Protein AF-A0A367FB64-F1 (afdb_monomer_lite)

pLDDT: mean 78.19, std 12.45, range [36.5, 93.62]

Radius of gyration: 20.73 Å; chains: 1; bounding box: 61×22×50 Å

Sequence (128 aa):
MLFDFAAELAADIAALDTLTPDELRATTAAAERFAATGNEDQWDRAYRAELEKRALSLALTAPVQITDIHPGDLVEATTASTHPRTTRVLVDRTPWSGNERSTVLSDGRGVIAVLTDTLRVASTSTAN

Secondary structure (DSSP, 8-state):
----HHHHHHHHHHHHTT--HHHHHHHHHHHHHHHTTT---HHHHHHHHHHHHHHHHHHHHSPPPGGG--TT-EEEEEB-SSS--EEEEE-SS--EEEETTEEEEE-SS-EEEEEGGG-EEEE-----

Structure (mmCIF, N/CA/C/O backbone):
data_AF-A0A367FB64-F1
#
_entry.id   AF-A0A367FB64-F1
#
loop_
_atom_site.group_PDB
_atom_site.id
_atom_site.type_symbol
_atom_site.label_atom_id
_atom_site.label_alt_id
_atom_site.label_comp_id
_atom_site.label_asym_id
_atom_site.label_entity_id
_atom_site.label_seq_id
_atom_site.pdbx_PDB_ins_code
_atom_site.Cartn_x
_atom_site.Cartn_y
_atom_site.Cartn_z
_atom_site.occupancy
_atom_site.B_iso_or_equiv
_atom_site.auth_seq_id
_atom_site.auth_comp_id
_atom_site.auth_asym_id
_atom_site.auth_atom_id
_atom_site.pdbx_PDB_model_num
ATOM 1 N N . MET A 1 1 ? 38.891 -10.460 -24.378 1.00 45.06 1 MET A N 1
ATOM 2 C CA . MET A 1 1 ? 38.443 -10.581 -22.978 1.00 45.06 1 MET A CA 1
ATOM 3 C C . MET A 1 1 ? 36.925 -10.505 -23.037 1.00 45.06 1 MET A C 1
ATOM 5 O O . MET A 1 1 ? 36.402 -9.423 -23.251 1.00 45.06 1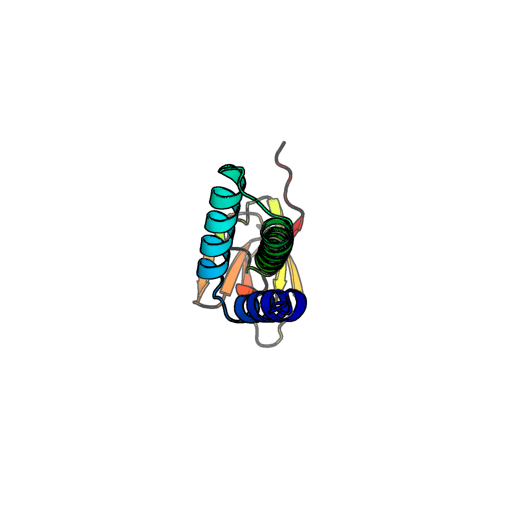 MET A O 1
ATOM 9 N N . LEU A 1 2 ? 36.242 -11.652 -23.085 1.00 49.88 2 LEU A N 1
ATOM 10 C CA . LEU A 1 2 ? 34.777 -11.705 -23.096 1.00 49.88 2 LEU A CA 1
ATOM 11 C C . LEU A 1 2 ? 34.340 -11.498 -21.646 1.00 49.88 2 LEU A C 1
ATOM 13 O O . LEU A 1 2 ? 34.564 -12.381 -20.824 1.00 49.88 2 LEU A O 1
ATOM 17 N N . PHE A 1 3 ? 33.838 -10.306 -21.328 1.00 55.12 3 PHE A N 1
ATOM 18 C CA . PHE A 1 3 ? 33.137 -10.076 -20.069 1.00 55.12 3 PHE A CA 1
ATOM 19 C C . PHE A 1 3 ? 31.933 -11.021 -20.032 1.00 55.12 3 PHE A C 1
ATOM 21 O O . PHE A 1 3 ? 31.210 -11.148 -21.022 1.00 55.12 3 PHE A O 1
ATOM 28 N N . ASP A 1 4 ? 31.774 -11.757 -18.935 1.00 69.56 4 ASP A N 1
ATOM 29 C CA . ASP A 1 4 ? 30.664 -12.690 -18.758 1.00 69.56 4 ASP A CA 1
ATOM 30 C C . ASP A 1 4 ? 29.412 -11.883 -18.394 1.00 69.56 4 ASP A C 1
ATOM 32 O O . ASP A 1 4 ? 29.063 -11.709 -17.229 1.00 69.56 4 ASP A O 1
ATOM 36 N N . PHE A 1 5 ? 28.786 -11.308 -19.423 1.00 63.78 5 PHE A N 1
ATOM 37 C CA . PHE A 1 5 ? 27.666 -10.367 -19.326 1.00 63.78 5 PHE A CA 1
ATOM 38 C C . PHE A 1 5 ? 26.497 -10.876 -18.470 1.00 63.78 5 PHE A C 1
ATOM 40 O O . PHE A 1 5 ? 25.764 -10.087 -17.878 1.00 63.78 5 PHE A O 1
ATOM 47 N N . ALA A 1 6 ? 26.317 -12.195 -18.385 1.00 63.69 6 ALA A N 1
ATOM 48 C CA . ALA A 1 6 ? 25.286 -12.799 -17.551 1.00 63.69 6 ALA A CA 1
ATOM 49 C C . ALA A 1 6 ? 25.612 -12.695 -16.051 1.00 63.69 6 ALA A C 1
ATOM 51 O O . ALA A 1 6 ? 24.704 -12.532 -15.238 1.00 63.69 6 ALA A O 1
ATOM 52 N N . ALA A 1 7 ? 26.893 -12.771 -15.681 1.00 70.00 7 ALA A N 1
ATOM 53 C CA . ALA A 1 7 ? 27.334 -12.692 -14.293 1.00 70.00 7 ALA A CA 1
ATOM 54 C C . ALA A 1 7 ? 27.250 -11.259 -13.746 1.00 70.00 7 ALA A C 1
ATOM 56 O O . ALA A 1 7 ? 26.863 -11.068 -12.596 1.00 70.00 7 ALA A O 1
ATOM 57 N N . GLU A 1 8 ? 27.562 -10.263 -14.577 1.00 71.25 8 GLU A N 1
ATOM 58 C CA . GLU A 1 8 ? 27.478 -8.842 -14.215 1.00 71.25 8 GLU A CA 1
ATOM 59 C C . GLU A 1 8 ? 26.018 -8.404 -14.030 1.00 71.25 8 GLU A C 1
ATOM 61 O O . GLU A 1 8 ? 25.659 -7.901 -12.970 1.00 71.25 8 GLU A O 1
ATOM 66 N N . LEU A 1 9 ? 25.133 -8.762 -14.971 1.00 68.56 9 LEU A N 1
ATOM 67 C CA . LEU A 1 9 ? 23.693 -8.529 -14.823 1.00 68.56 9 LEU A CA 1
ATOM 68 C C . LEU A 1 9 ? 23.116 -9.226 -13.579 1.00 68.56 9 LEU A C 1
ATOM 70 O O . LEU A 1 9 ? 22.281 -8.658 -12.881 1.00 68.56 9 LEU A O 1
ATOM 74 N N . ALA A 1 10 ? 23.552 -10.452 -13.276 1.00 71.81 10 ALA A N 1
ATOM 75 C CA . ALA A 1 10 ? 23.099 -11.158 -12.080 1.00 71.81 10 ALA A CA 1
ATOM 76 C C . ALA A 1 10 ? 23.571 -10.479 -10.782 1.00 71.81 10 ALA A C 1
ATOM 78 O O . ALA A 1 10 ? 22.817 -10.443 -9.810 1.00 71.81 10 ALA A O 1
ATOM 79 N N . ALA A 1 11 ? 24.790 -9.935 -10.764 1.00 74.75 11 ALA A N 1
ATOM 80 C CA . ALA A 1 11 ? 25.319 -9.195 -9.622 1.00 74.75 11 ALA A CA 1
ATOM 81 C C . ALA A 1 11 ? 24.568 -7.873 -9.407 1.00 74.75 11 ALA A C 1
ATOM 83 O O . ALA A 1 11 ? 24.187 -7.571 -8.276 1.00 74.75 11 ALA A O 1
ATOM 84 N N . ASP A 1 12 ? 24.276 -7.141 -10.482 1.00 73.88 12 ASP A N 1
ATOM 85 C CA . ASP A 1 12 ? 23.517 -5.891 -10.412 1.00 73.88 12 ASP A CA 1
ATOM 86 C C . ASP A 1 12 ? 22.071 -6.131 -9.970 1.00 73.88 12 ASP A C 1
ATOM 88 O O . ASP A 1 12 ? 21.559 -5.433 -9.096 1.00 73.88 12 ASP A O 1
ATOM 92 N N . ILE A 1 13 ? 21.427 -7.183 -10.487 1.00 73.12 13 ILE A N 1
ATOM 93 C CA . ILE A 1 13 ? 20.094 -7.601 -10.035 1.00 73.12 13 ILE A CA 1
ATOM 94 C C . ILE A 1 13 ? 20.120 -8.007 -8.554 1.00 73.12 13 ILE A C 1
ATOM 96 O O . ILE A 1 13 ? 19.195 -7.672 -7.818 1.00 73.12 13 ILE A O 1
ATOM 100 N N . ALA A 1 14 ? 21.166 -8.689 -8.083 1.00 77.50 14 ALA A N 1
ATOM 101 C CA . ALA A 1 14 ? 21.296 -9.035 -6.668 1.00 77.50 14 ALA A CA 1
ATOM 102 C C . ALA A 1 14 ? 21.512 -7.796 -5.778 1.00 77.50 14 ALA A C 1
ATOM 104 O O . ALA A 1 14 ? 21.005 -7.745 -4.657 1.00 77.50 14 ALA A O 1
ATOM 105 N N . ALA A 1 15 ? 22.212 -6.768 -6.267 1.00 77.31 15 ALA A N 1
ATOM 106 C CA . ALA A 1 15 ? 22.401 -5.514 -5.539 1.00 77.31 15 ALA A CA 1
ATOM 107 C C . ALA A 1 15 ? 21.076 -4.761 -5.326 1.00 77.31 15 ALA A C 1
ATOM 109 O O . ALA A 1 15 ? 20.885 -4.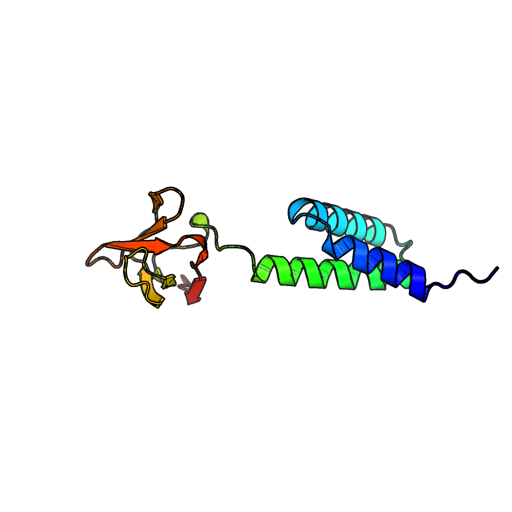143 -4.275 1.00 77.31 15 ALA A O 1
ATOM 110 N N . LEU A 1 16 ? 20.124 -4.880 -6.258 1.00 75.38 16 LEU A N 1
ATOM 111 C CA . LEU A 1 16 ? 18.788 -4.294 -6.117 1.00 75.38 16 LEU A CA 1
ATOM 112 C C . LEU A 1 16 ? 18.019 -4.834 -4.899 1.00 75.38 16 LEU A C 1
ATOM 114 O O . LEU A 1 16 ? 17.173 -4.119 -4.369 1.00 75.38 16 LEU A O 1
ATOM 118 N N . ASP A 1 17 ? 18.304 -6.057 -4.429 1.00 75.12 17 ASP A N 1
ATOM 119 C CA . ASP A 1 17 ? 17.669 -6.625 -3.223 1.00 75.12 17 ASP A CA 1
ATOM 120 C C . ASP A 1 17 ? 18.167 -5.981 -1.920 1.00 75.12 17 ASP A C 1
ATOM 122 O O . ASP A 1 17 ? 17.573 -6.175 -0.860 1.00 75.12 17 ASP A O 1
ATOM 126 N N . THR A 1 18 ? 19.250 -5.203 -1.986 1.00 78.31 18 THR A N 1
ATOM 127 C CA . THR A 1 18 ? 19.817 -4.490 -0.831 1.00 78.31 18 THR A CA 1
ATOM 128 C C . THR A 1 18 ? 19.374 -3.031 -0.738 1.00 78.31 18 THR A C 1
ATOM 130 O O . THR A 1 18 ? 19.643 -2.382 0.273 1.00 78.31 18 THR A O 1
ATOM 133 N N . LEU A 1 19 ? 18.683 -2.517 -1.761 1.00 78.12 19 LEU A N 1
ATOM 134 C CA . LEU A 1 19 ? 18.244 -1.126 -1.817 1.00 78.12 19 LEU A CA 1
ATOM 135 C C . LEU A 1 19 ? 17.013 -0.885 -0.945 1.00 78.12 19 LEU A C 1
ATOM 137 O O . LEU A 1 19 ? 16.070 -1.679 -0.908 1.00 78.12 19 LEU A O 1
ATOM 141 N N . THR A 1 20 ? 16.986 0.271 -0.290 1.00 78.56 20 THR A N 1
ATOM 142 C CA . THR A 1 20 ? 15.777 0.758 0.373 1.00 78.56 20 THR A CA 1
ATOM 143 C C . THR A 1 20 ? 14.696 1.141 -0.651 1.00 78.56 20 THR A C 1
ATOM 145 O O . THR A 1 20 ? 15.000 1.430 -1.812 1.00 78.56 20 THR A O 1
ATOM 148 N N . PRO A 1 21 ? 13.415 1.203 -0.237 1.00 75.25 21 PRO A N 1
ATOM 149 C CA . PRO A 1 21 ? 12.309 1.663 -1.079 1.00 75.25 21 PRO A CA 1
ATOM 150 C C . PRO A 1 21 ? 12.564 2.966 -1.849 1.00 75.25 21 PRO A C 1
ATOM 152 O O . PRO A 1 21 ? 12.214 3.071 -3.026 1.00 75.25 21 PRO A O 1
ATOM 155 N N . ASP A 1 22 ? 13.173 3.958 -1.201 1.00 71.62 22 ASP A N 1
ATOM 156 C CA . ASP A 1 22 ? 13.426 5.263 -1.815 1.00 71.62 22 ASP A CA 1
ATOM 157 C C . ASP A 1 22 ? 14.625 5.231 -2.770 1.00 71.62 22 ASP A C 1
ATOM 159 O O . ASP A 1 22 ? 14.580 5.854 -3.832 1.00 71.62 22 ASP A O 1
ATOM 163 N N . GLU A 1 23 ? 15.654 4.441 -2.459 1.00 77.94 23 GLU A N 1
ATOM 164 C CA . GLU A 1 23 ? 16.784 4.201 -3.363 1.00 77.94 23 GLU A CA 1
ATOM 165 C C . GLU A 1 23 ? 16.344 3.446 -4.618 1.00 77.94 23 GLU A C 1
ATOM 167 O O . GLU A 1 23 ? 16.725 3.821 -5.724 1.00 77.94 23 GLU A O 1
ATOM 172 N N . LEU A 1 24 ? 15.474 2.440 -4.483 1.00 77.94 24 LEU A N 1
ATOM 173 C CA . LEU A 1 24 ? 14.928 1.704 -5.623 1.00 77.94 24 LEU A CA 1
ATOM 174 C C . LEU A 1 24 ? 14.134 2.629 -6.562 1.00 77.94 24 LEU A C 1
ATOM 176 O O . LEU A 1 24 ? 14.292 2.560 -7.785 1.00 77.94 24 LEU A O 1
ATOM 180 N N . ARG A 1 25 ? 13.322 3.543 -6.008 1.00 72.88 25 ARG A N 1
ATOM 181 C CA . ARG A 1 25 ? 12.602 4.566 -6.791 1.00 72.88 25 ARG A CA 1
ATOM 182 C C . ARG A 1 25 ? 13.557 5.520 -7.503 1.00 72.88 25 ARG A C 1
ATOM 184 O O . ARG A 1 25 ? 13.352 5.814 -8.680 1.00 72.88 25 ARG A O 1
ATOM 191 N N . ALA A 1 26 ? 14.596 5.992 -6.814 1.00 76.19 26 ALA A N 1
ATOM 192 C CA . ALA A 1 26 ? 15.591 6.888 -7.397 1.00 76.19 26 ALA A CA 1
ATOM 193 C C . ALA A 1 26 ? 16.357 6.217 -8.551 1.00 76.19 26 ALA A C 1
ATOM 195 O O . ALA A 1 26 ? 16.518 6.825 -9.611 1.00 76.19 26 ALA A O 1
ATOM 196 N N . THR A 1 27 ? 16.757 4.954 -8.378 1.00 80.44 27 THR A N 1
ATOM 197 C CA . THR A 1 27 ? 17.436 4.153 -9.407 1.00 80.44 27 THR A CA 1
ATOM 198 C C . THR A 1 27 ? 16.530 3.890 -10.609 1.00 80.44 27 THR A C 1
ATOM 200 O O . THR A 1 27 ? 16.968 4.045 -11.747 1.00 80.44 27 THR A O 1
ATOM 203 N N . THR A 1 28 ? 15.248 3.591 -10.379 1.00 77.50 28 THR A N 1
ATOM 204 C CA . THR A 1 28 ? 14.251 3.419 -11.453 1.00 77.50 28 THR A CA 1
ATOM 205 C C . THR A 1 28 ? 14.088 4.706 -12.266 1.00 77.50 28 THR A C 1
ATOM 207 O O . THR A 1 28 ? 14.219 4.687 -13.487 1.00 77.50 28 THR A O 1
ATOM 210 N N . ALA A 1 29 ? 13.918 5.854 -11.600 1.00 73.88 29 ALA A N 1
ATOM 211 C CA . ALA A 1 29 ? 13.802 7.147 -12.275 1.00 73.88 29 ALA A CA 1
ATOM 212 C C . ALA A 1 29 ? 15.078 7.535 -13.047 1.00 73.88 29 ALA A C 1
ATOM 214 O O . ALA A 1 29 ? 15.006 8.205 -14.079 1.00 73.88 29 ALA A O 1
ATOM 215 N N . ALA A 1 30 ? 16.260 7.144 -12.560 1.00 77.38 30 ALA A N 1
ATOM 216 C CA . ALA A 1 30 ? 17.518 7.353 -13.271 1.00 77.38 30 ALA A CA 1
ATOM 217 C C . ALA A 1 30 ? 17.610 6.480 -14.535 1.00 77.38 30 ALA A C 1
ATOM 219 O O . ALA A 1 30 ? 17.986 6.993 -15.590 1.00 77.38 30 ALA A O 1
ATOM 220 N N . ALA A 1 31 ? 17.205 5.209 -14.448 1.00 75.50 31 ALA A N 1
ATOM 221 C CA . ALA A 1 31 ? 17.162 4.292 -15.586 1.00 75.50 31 ALA A CA 1
ATOM 222 C C . ALA A 1 31 ? 16.174 4.766 -16.667 1.00 75.50 31 ALA A C 1
ATOM 224 O O . ALA A 1 31 ? 16.523 4.801 -17.843 1.00 75.50 31 ALA A O 1
ATOM 225 N N . GLU A 1 32 ? 14.982 5.232 -16.285 1.00 74.12 32 GLU A N 1
ATOM 226 C CA . GLU A 1 32 ? 14.009 5.820 -17.221 1.00 74.12 32 GLU A CA 1
ATOM 227 C C . GLU A 1 32 ? 14.556 7.066 -17.933 1.00 74.12 32 GLU A C 1
ATOM 229 O O . GLU A 1 32 ? 14.379 7.236 -19.142 1.00 74.12 32 GLU A O 1
ATOM 234 N N . ARG A 1 33 ? 15.262 7.943 -17.206 1.00 75.25 33 ARG A N 1
ATOM 235 C CA . ARG A 1 33 ? 15.910 9.121 -17.807 1.00 75.25 33 ARG A CA 1
ATOM 236 C C . ARG A 1 33 ? 17.018 8.725 -18.772 1.00 75.25 33 ARG A C 1
ATOM 238 O O . ARG A 1 33 ? 17.164 9.378 -19.801 1.00 75.25 33 ARG A O 1
ATOM 245 N N . PHE A 1 34 ? 17.782 7.683 -18.453 1.00 69.31 34 PHE A N 1
ATOM 246 C CA . PHE A 1 34 ? 18.822 7.161 -19.334 1.00 69.31 34 PHE A CA 1
ATOM 247 C C . PHE A 1 34 ? 18.216 6.562 -20.610 1.00 69.31 34 PHE A C 1
ATOM 249 O O . PHE A 1 34 ? 18.625 6.940 -21.708 1.00 69.31 34 PHE A O 1
ATOM 256 N N . ALA A 1 35 ? 17.160 5.755 -20.483 1.00 68.00 35 ALA A N 1
ATOM 257 C CA . ALA A 1 35 ? 16.391 5.218 -21.605 1.00 68.00 35 ALA A CA 1
ATOM 258 C C . ALA A 1 35 ? 15.885 6.322 -22.550 1.00 68.00 35 ALA A C 1
ATOM 260 O O . ALA A 1 35 ? 16.001 6.220 -23.773 1.00 68.00 35 ALA A O 1
ATOM 261 N N . ALA A 1 36 ? 15.394 7.430 -21.9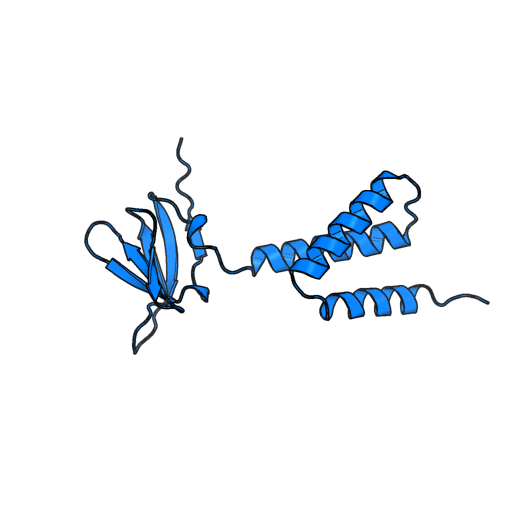85 1.00 69.88 36 ALA A N 1
ATOM 262 C CA . ALA A 1 36 ? 14.905 8.578 -22.746 1.00 69.88 36 ALA A CA 1
ATOM 263 C C . ALA A 1 36 ? 15.991 9.285 -23.584 1.00 69.88 36 ALA A C 1
ATOM 265 O O . ALA A 1 36 ? 15.655 10.019 -24.514 1.00 69.88 36 ALA A O 1
ATOM 266 N N . THR A 1 37 ? 17.283 9.061 -23.304 1.00 75.88 37 THR A N 1
ATOM 267 C CA . THR A 1 37 ? 18.389 9.594 -24.123 1.00 75.88 37 THR A CA 1
ATOM 268 C C . THR A 1 37 ? 18.646 8.800 -25.408 1.00 75.88 37 THR A C 1
ATOM 270 O O . THR A 1 37 ? 19.435 9.242 -26.241 1.00 75.88 37 THR A O 1
ATOM 273 N N . GLY A 1 38 ? 17.972 7.660 -25.607 1.00 64.44 38 GLY A N 1
ATOM 274 C CA . GLY A 1 38 ? 18.045 6.868 -26.839 1.00 64.44 38 GLY A CA 1
ATOM 275 C C . GLY A 1 38 ? 19.297 5.996 -26.989 1.00 64.44 38 GLY A C 1
ATOM 276 O O . GLY A 1 38 ? 19.461 5.366 -28.030 1.00 64.44 38 GLY A O 1
ATOM 277 N N . ASN A 1 39 ? 20.150 5.925 -25.963 1.00 65.19 39 ASN A N 1
ATOM 278 C CA . ASN A 1 39 ? 21.355 5.085 -25.920 1.00 65.19 39 ASN A CA 1
ATOM 279 C C . ASN A 1 39 ? 21.139 3.767 -25.154 1.00 65.19 39 ASN A C 1
ATOM 281 O O . ASN A 1 39 ? 22.082 3.223 -24.595 1.00 65.19 39 ASN A O 1
ATOM 285 N N . GLU A 1 40 ? 19.900 3.278 -25.105 1.00 72.19 40 GLU A N 1
ATOM 286 C CA . GLU A 1 40 ? 19.535 2.068 -24.366 1.00 72.19 40 GLU A CA 1
ATOM 287 C C . GLU A 1 40 ? 20.008 0.823 -25.135 1.00 72.19 40 GLU A C 1
ATOM 289 O O . GLU A 1 40 ? 19.534 0.541 -26.246 1.00 72.19 40 GLU A O 1
ATOM 294 N N . ASP A 1 41 ? 20.939 0.063 -24.565 1.00 78.62 41 ASP A N 1
ATOM 295 C CA . ASP A 1 41 ? 21.320 -1.232 -25.117 1.00 78.62 41 ASP A CA 1
ATOM 296 C C . ASP A 1 41 ? 20.355 -2.352 -24.649 1.00 78.62 41 ASP A C 1
ATOM 298 O O . ASP A 1 41 ? 19.283 -2.118 -24.078 1.00 78.62 41 ASP A O 1
ATOM 302 N N . GLN A 1 42 ? 20.639 -3.619 -24.979 1.00 74.94 42 GLN A N 1
ATOM 303 C CA . GLN A 1 42 ? 19.774 -4.714 -24.510 1.00 74.94 42 GLN A CA 1
ATOM 304 C C . GLN A 1 42 ? 19.872 -4.947 -22.992 1.00 74.94 42 GLN A C 1
ATOM 306 O O . GLN A 1 42 ? 18.936 -5.501 -22.416 1.00 74.94 42 GLN A O 1
ATOM 311 N N . TRP A 1 43 ? 20.994 -4.573 -22.377 1.00 72.31 43 TRP A N 1
ATOM 312 C CA . TRP A 1 43 ? 21.275 -4.739 -20.957 1.00 72.31 43 TRP A CA 1
ATOM 313 C C . TRP A 1 43 ? 20.521 -3.689 -20.142 1.00 72.31 43 TRP A C 1
ATOM 315 O O . TRP A 1 43 ? 19.788 -4.060 -19.227 1.00 72.31 43 TRP A O 1
ATOM 325 N N . ASP A 1 44 ? 20.553 -2.430 -20.573 1.00 72.69 44 ASP A N 1
ATOM 326 C CA . ASP A 1 44 ? 19.782 -1.332 -19.986 1.00 72.69 44 ASP A CA 1
ATOM 327 C C . ASP A 1 44 ? 18.279 -1.650 -19.968 1.00 72.69 44 ASP A C 1
ATOM 329 O O . ASP A 1 44 ? 17.598 -1.476 -18.956 1.00 72.69 44 ASP A O 1
ATOM 333 N N . ARG A 1 45 ? 17.761 -2.215 -21.070 1.00 77.25 45 ARG A N 1
ATOM 334 C CA . ARG A 1 45 ? 16.354 -2.641 -21.166 1.00 77.25 45 ARG A CA 1
ATOM 335 C C . ARG A 1 45 ? 16.008 -3.774 -20.203 1.00 77.25 45 ARG A C 1
ATOM 337 O O . ARG A 1 45 ? 14.932 -3.754 -19.605 1.00 77.25 45 ARG A O 1
ATOM 344 N N . ALA A 1 46 ? 16.885 -4.769 -20.065 1.00 78.31 46 ALA A N 1
ATOM 345 C CA . ALA A 1 46 ? 16.673 -5.891 -19.150 1.00 78.31 46 ALA A CA 1
ATOM 346 C C . ALA A 1 46 ? 16.739 -5.438 -17.683 1.00 78.31 46 ALA A C 1
ATOM 348 O O . ALA A 1 46 ? 15.892 -5.824 -16.877 1.00 78.31 46 ALA A O 1
ATOM 349 N N . TYR A 1 47 ? 17.701 -4.574 -17.360 1.00 72.62 47 TYR A N 1
ATOM 350 C CA . TYR A 1 47 ? 17.867 -3.987 -16.037 1.00 72.62 47 TYR A CA 1
ATOM 351 C C . TYR A 1 47 ? 16.672 -3.101 -15.654 1.00 72.62 47 TYR A C 1
ATOM 353 O O . TYR A 1 47 ? 16.116 -3.246 -14.564 1.00 72.62 47 TYR A O 1
ATOM 361 N N . ARG A 1 48 ? 16.185 -2.260 -16.577 1.00 78.06 48 ARG A N 1
ATOM 362 C CA . ARG A 1 48 ? 14.982 -1.442 -16.370 1.00 78.06 48 ARG A CA 1
ATOM 363 C C . ARG A 1 48 ? 13.726 -2.282 -16.143 1.00 78.06 48 ARG A C 1
ATOM 365 O O . ARG A 1 48 ? 12.967 -1.987 -15.225 1.00 78.06 48 ARG A O 1
ATOM 372 N N . ALA A 1 49 ? 13.515 -3.343 -16.921 1.00 78.06 49 ALA A N 1
ATOM 373 C CA . ALA A 1 49 ? 12.355 -4.216 -16.736 1.00 78.06 49 ALA A CA 1
ATOM 374 C C . ALA A 1 49 ? 12.338 -4.879 -15.343 1.00 78.06 49 ALA A C 1
ATOM 376 O O . ALA A 1 49 ? 11.276 -5.029 -14.733 1.00 78.06 49 ALA A O 1
ATOM 377 N N . GLU A 1 50 ? 13.506 -5.252 -14.811 1.00 79.50 50 GLU A N 1
ATOM 378 C CA . GLU A 1 50 ? 13.611 -5.823 -13.465 1.00 79.50 50 GLU A CA 1
ATOM 379 C C . GLU A 1 50 ? 13.418 -4.756 -12.370 1.00 79.50 50 GLU A C 1
ATOM 381 O O . GLU A 1 50 ? 12.733 -5.023 -11.378 1.00 79.50 50 GLU A O 1
ATOM 386 N N . LEU A 1 51 ? 13.922 -3.531 -12.570 1.00 76.19 51 LEU A N 1
ATOM 387 C CA . LEU A 1 51 ? 13.626 -2.378 -11.707 1.00 76.19 51 LEU A CA 1
ATOM 388 C C . LEU A 1 51 ? 12.122 -2.087 -11.640 1.00 76.19 51 LEU A C 1
ATOM 390 O O . LEU A 1 51 ? 11.567 -1.995 -10.546 1.00 76.19 51 LEU A O 1
ATOM 394 N N . GLU A 1 52 ? 11.447 -2.009 -12.789 1.00 75.19 52 GLU A N 1
ATOM 395 C CA . GLU A 1 52 ? 10.000 -1.774 -12.883 1.00 75.19 52 GLU A CA 1
ATOM 396 C C . GLU A 1 52 ? 9.205 -2.878 -12.169 1.00 75.19 52 GLU A C 1
ATOM 398 O O . GLU A 1 52 ? 8.301 -2.599 -11.377 1.00 75.19 52 GLU A O 1
ATOM 403 N N . LYS A 1 53 ? 9.575 -4.147 -12.377 1.00 77.31 53 LYS A N 1
ATOM 404 C CA . LYS A 1 53 ? 8.944 -5.296 -11.713 1.00 77.31 53 LYS A CA 1
ATOM 405 C C . LYS A 1 53 ? 9.090 -5.236 -10.191 1.00 77.31 53 LYS A C 1
ATOM 407 O O . LYS A 1 53 ? 8.132 -5.519 -9.468 1.00 77.31 53 LYS A O 1
ATOM 412 N N . ARG A 1 54 ? 10.269 -4.863 -9.689 1.00 72.06 54 ARG A N 1
ATOM 413 C CA . ARG A 1 54 ? 10.531 -4.733 -8.248 1.00 72.06 54 ARG A CA 1
ATOM 414 C C . ARG A 1 54 ? 9.837 -3.514 -7.654 1.00 72.06 54 ARG A C 1
ATOM 416 O O . ARG A 1 54 ? 9.243 -3.633 -6.586 1.00 72.06 54 ARG A O 1
ATOM 423 N N . ALA A 1 55 ? 9.820 -2.386 -8.360 1.00 68.94 55 ALA A N 1
ATOM 424 C CA . ALA A 1 55 ? 9.062 -1.203 -7.969 1.00 68.94 55 ALA A CA 1
ATOM 425 C C . ALA A 1 55 ? 7.556 -1.503 -7.879 1.00 68.94 55 ALA A C 1
ATOM 427 O O . ALA A 1 55 ? 6.907 -1.099 -6.914 1.00 68.94 55 ALA A O 1
ATOM 428 N N . LEU A 1 56 ? 7.010 -2.282 -8.819 1.00 69.44 56 LEU A N 1
ATOM 429 C CA . LEU A 1 56 ? 5.621 -2.742 -8.782 1.00 69.44 56 LEU A CA 1
ATOM 430 C C . LEU A 1 56 ? 5.367 -3.699 -7.610 1.00 69.44 56 LEU A C 1
ATOM 432 O O . LEU A 1 56 ? 4.378 -3.553 -6.894 1.00 69.44 56 LEU A O 1
ATOM 436 N N . SER A 1 57 ? 6.271 -4.655 -7.375 1.00 70.12 57 SER A N 1
ATOM 437 C CA . SER A 1 57 ? 6.182 -5.574 -6.234 1.00 70.12 57 SER A CA 1
ATOM 438 C C . SER A 1 57 ? 6.205 -4.823 -4.903 1.00 70.12 57 SER A C 1
ATOM 440 O O . SER A 1 57 ? 5.425 -5.142 -4.005 1.00 70.12 57 SER A O 1
ATOM 442 N N . LEU A 1 58 ? 7.059 -3.806 -4.785 1.00 64.12 58 LEU A N 1
ATOM 443 C CA . LEU A 1 58 ? 7.144 -2.937 -3.619 1.00 64.12 58 LEU A CA 1
ATOM 444 C C . LEU A 1 58 ? 5.881 -2.085 -3.462 1.00 64.12 58 LEU A C 1
ATOM 446 O O . LEU A 1 58 ? 5.364 -1.975 -2.359 1.00 64.12 58 LEU A O 1
ATOM 450 N N . ALA A 1 59 ? 5.337 -1.525 -4.543 1.00 61.00 59 ALA A N 1
ATOM 451 C CA . ALA A 1 59 ? 4.076 -0.784 -4.501 1.00 61.00 59 ALA A CA 1
ATOM 452 C C . ALA A 1 59 ? 2.899 -1.664 -4.039 1.00 61.00 59 ALA A C 1
ATOM 454 O O . ALA A 1 59 ? 2.040 -1.200 -3.298 1.00 61.00 59 ALA A O 1
ATOM 455 N N . LEU A 1 60 ? 2.894 -2.948 -4.411 1.00 58.03 60 LEU A N 1
ATOM 456 C CA . LEU A 1 60 ? 1.896 -3.930 -3.969 1.00 58.03 60 LEU A CA 1
ATOM 457 C C . LEU A 1 60 ? 2.098 -4.413 -2.522 1.00 58.03 60 LEU A C 1
ATOM 459 O O . LEU A 1 60 ? 1.173 -4.973 -1.933 1.00 58.03 60 LEU A O 1
ATOM 463 N N . THR A 1 61 ? 3.292 -4.233 -1.952 1.00 55.31 61 THR A N 1
ATOM 464 C CA . THR A 1 61 ? 3.611 -4.590 -0.556 1.00 55.31 61 THR A CA 1
ATOM 465 C C . THR A 1 61 ? 3.747 -3.385 0.370 1.00 55.31 61 THR A C 1
ATOM 467 O O . THR A 1 61 ? 3.866 -3.571 1.582 1.00 55.31 61 THR A O 1
ATOM 470 N N . ALA A 1 62 ? 3.694 -2.164 -0.163 1.00 52.69 62 ALA A N 1
ATOM 471 C CA . ALA A 1 62 ? 3.724 -0.948 0.627 1.00 52.69 62 ALA A CA 1
ATOM 472 C C . ALA A 1 62 ? 2.499 -0.912 1.556 1.00 52.69 62 ALA A C 1
ATOM 474 O O . ALA A 1 62 ? 1.384 -1.212 1.117 1.00 52.69 62 ALA A O 1
ATOM 475 N N . PRO A 1 63 ? 2.679 -0.561 2.841 1.00 51.62 63 PRO A N 1
ATOM 476 C CA . PRO A 1 63 ? 1.551 -0.380 3.739 1.00 51.62 63 PRO A CA 1
ATOM 477 C C . PRO A 1 63 ? 0.673 0.741 3.183 1.00 51.62 63 PRO A C 1
ATOM 479 O O . PRO A 1 63 ? 1.172 1.836 2.912 1.00 51.62 63 PRO A O 1
ATOM 482 N N . VAL A 1 64 ? -0.620 0.457 3.007 1.00 55.28 64 VAL A N 1
ATOM 483 C CA . VAL A 1 64 ? -1.613 1.464 2.619 1.00 55.28 64 VAL A CA 1
ATOM 484 C C . VAL A 1 64 ? -1.503 2.619 3.609 1.00 55.28 64 VAL A C 1
ATOM 486 O O . VAL A 1 64 ? -1.649 2.424 4.820 1.00 55.28 64 VAL A O 1
ATOM 489 N N . GLN A 1 65 ? -1.196 3.814 3.108 1.00 62.69 65 GLN A N 1
ATOM 490 C CA . GLN A 1 65 ? -1.192 4.999 3.950 1.00 62.69 65 GLN A CA 1
ATOM 491 C C . GLN A 1 65 ? -2.646 5.287 4.329 1.00 62.69 65 GLN A C 1
ATOM 493 O O . GLN A 1 65 ? -3.550 5.176 3.504 1.00 62.69 65 GLN A O 1
ATOM 498 N N . ILE A 1 66 ? -2.886 5.694 5.576 1.00 63.62 66 ILE A N 1
ATOM 499 C CA . ILE A 1 66 ? -4.225 6.090 6.049 1.00 63.62 66 ILE A CA 1
ATOM 500 C C . ILE A 1 66 ? -4.863 7.140 5.116 1.00 63.62 66 ILE A C 1
ATOM 502 O O . ILE A 1 66 ? -6.083 7.194 4.978 1.00 63.62 66 ILE A O 1
ATOM 506 N N . THR A 1 67 ? -4.032 7.949 4.453 1.00 64.88 67 THR A N 1
ATOM 507 C CA . THR A 1 67 ? -4.427 8.986 3.494 1.00 64.88 67 THR A CA 1
ATOM 508 C C . THR A 1 67 ? -5.121 8.462 2.241 1.00 64.88 67 THR A C 1
ATOM 510 O O . THR A 1 67 ? -5.832 9.234 1.605 1.00 64.88 67 THR A O 1
ATOM 513 N N . ASP A 1 68 ? -4.949 7.182 1.910 1.00 77.12 68 ASP A N 1
ATOM 514 C CA . ASP A 1 68 ? -5.495 6.567 0.695 1.00 77.12 68 ASP A CA 1
ATOM 515 C C . ASP A 1 68 ? -6.857 5.892 0.944 1.00 77.12 68 ASP A C 1
ATOM 517 O O . ASP A 1 68 ? -7.442 5.318 0.029 1.00 77.12 68 ASP A O 1
ATOM 521 N N . ILE A 1 69 ? -7.357 5.932 2.187 1.00 84.62 69 ILE A N 1
ATOM 522 C CA . ILE A 1 69 ? -8.651 5.368 2.579 1.00 84.62 69 ILE A CA 1
ATOM 523 C C . ILE A 1 69 ? -9.683 6.490 2.672 1.00 84.62 69 ILE A C 1
ATOM 525 O O . ILE A 1 69 ? -9.558 7.421 3.478 1.00 84.62 69 ILE A O 1
ATOM 529 N N . HIS A 1 70 ? -10.754 6.363 1.900 1.00 87.12 70 HIS A N 1
ATOM 530 C CA . HIS A 1 70 ? -11.828 7.339 1.832 1.00 87.12 70 HIS A CA 1
ATOM 531 C C . HIS A 1 70 ? -13.133 6.833 2.465 1.00 87.12 70 HIS A C 1
ATOM 533 O O . HIS A 1 70 ? -13.368 5.626 2.580 1.00 87.12 70 HIS A O 1
ATOM 539 N N . PRO A 1 71 ? -14.021 7.755 2.888 1.00 89.81 71 PRO A N 1
ATOM 540 C CA . PRO A 1 71 ? -15.393 7.399 3.231 1.00 89.81 71 PRO A CA 1
ATOM 541 C C . PRO A 1 71 ? -16.064 6.656 2.065 1.00 89.81 71 PRO A C 1
ATOM 543 O O . PRO A 1 71 ? -16.040 7.127 0.930 1.00 89.81 71 PRO A O 1
ATOM 546 N N . GLY A 1 72 ? -16.677 5.513 2.352 1.00 88.25 72 GLY A N 1
ATOM 547 C CA . GLY A 1 72 ? -17.292 4.607 1.385 1.00 88.25 72 GLY A CA 1
ATOM 548 C C . GLY A 1 72 ? -16.427 3.399 1.020 1.00 88.25 72 GLY A C 1
ATOM 549 O O . GLY A 1 72 ? -16.963 2.423 0.496 1.00 88.25 72 GLY A O 1
ATOM 550 N N . ASP A 1 73 ? -15.127 3.414 1.322 1.00 89.62 73 ASP A N 1
ATOM 551 C CA . ASP A 1 73 ? -14.252 2.283 1.023 1.00 89.62 73 ASP A CA 1
ATOM 552 C C . ASP A 1 73 ? -14.520 1.099 1.953 1.00 89.62 73 ASP A C 1
ATOM 554 O O . ASP A 1 73 ? -14.764 1.245 3.155 1.00 89.62 73 ASP A O 1
ATOM 558 N N . LEU A 1 74 ? -14.438 -0.109 1.396 1.00 91.06 74 LEU A N 1
ATOM 559 C CA . LEU A 1 74 ? -14.420 -1.335 2.178 1.00 91.06 74 LEU A CA 1
ATOM 560 C C . LEU A 1 74 ? -12.969 -1.678 2.495 1.00 91.06 74 LEU A C 1
ATOM 562 O O . LEU A 1 74 ? -12.207 -2.056 1.605 1.00 91.06 74 LEU A O 1
ATOM 566 N N . VAL A 1 75 ? -12.596 -1.588 3.765 1.00 90.69 75 VAL A N 1
ATOM 567 C CA . VAL A 1 75 ? -11.238 -1.856 4.243 1.00 90.69 75 VAL A CA 1
ATOM 568 C C . VAL A 1 75 ? -11.197 -3.187 4.974 1.00 90.69 75 VAL A C 1
ATOM 570 O O . VAL A 1 75 ? -12.007 -3.448 5.858 1.00 90.69 75 VAL A O 1
ATOM 573 N N . GLU A 1 76 ? -10.234 -4.030 4.626 1.00 91.69 76 GLU A N 1
ATOM 574 C CA . GLU A 1 76 ? -9.866 -5.229 5.365 1.00 91.69 76 GLU A CA 1
ATOM 575 C C . GLU A 1 76 ? -8.647 -4.930 6.243 1.00 91.69 76 GLU A C 1
ATOM 577 O O . GLU A 1 76 ? -7.648 -4.391 5.768 1.00 91.69 76 GLU A O 1
ATOM 582 N N . ALA A 1 77 ? -8.729 -5.249 7.534 1.00 91.00 77 ALA A N 1
ATOM 583 C CA . ALA A 1 77 ? -7.636 -5.016 8.472 1.00 91.00 77 ALA A CA 1
ATOM 584 C C . ALA A 1 77 ? -7.727 -5.928 9.698 1.00 91.00 77 ALA A C 1
ATOM 586 O O . ALA A 1 77 ? -8.777 -6.498 9.999 1.00 91.00 77 ALA A O 1
ATOM 587 N N . THR A 1 78 ? -6.627 -6.063 10.435 1.00 92.31 78 THR A N 1
ATOM 588 C CA . THR A 1 78 ? -6.570 -6.868 11.660 1.00 92.31 78 THR A CA 1
ATOM 589 C C . THR A 1 78 ? -6.829 -6.000 12.884 1.00 92.31 78 THR A C 1
ATOM 591 O O . THR A 1 78 ? -6.170 -4.983 13.077 1.00 92.31 78 THR A O 1
ATOM 594 N N . THR A 1 79 ? -7.762 -6.397 13.751 1.00 92.56 79 THR A N 1
ATOM 595 C CA . THR A 1 79 ? -8.084 -5.649 14.977 1.00 92.56 79 THR A CA 1
ATOM 596 C C . THR A 1 79 ? -6.886 -5.555 15.924 1.00 92.56 79 THR A C 1
ATOM 598 O O . THR A 1 79 ? -6.276 -6.579 16.244 1.00 92.56 79 THR A O 1
ATOM 601 N N . ALA A 1 80 ? -6.621 -4.365 16.461 1.00 89.50 80 ALA A N 1
ATOM 602 C CA . ALA A 1 80 ? -5.617 -4.130 17.494 1.00 89.50 80 ALA A CA 1
ATOM 603 C C . ALA A 1 80 ? -6.171 -4.533 18.876 1.00 89.50 80 ALA A C 1
ATOM 605 O O . ALA A 1 80 ? -6.599 -3.696 19.668 1.00 89.50 80 ALA A O 1
ATOM 606 N N . SER A 1 81 ? -6.225 -5.838 19.149 1.00 86.38 81 SER A N 1
ATOM 607 C CA . SER A 1 81 ? -6.742 -6.399 20.403 1.00 86.38 81 SER A CA 1
ATOM 608 C C . SER A 1 81 ? -5.860 -7.543 20.912 1.00 86.38 81 SER A C 1
ATOM 610 O O . SER A 1 81 ? -4.948 -7.997 20.224 1.00 86.38 81 SER A O 1
ATOM 612 N N . THR A 1 82 ? -6.147 -8.046 22.114 1.00 85.25 82 THR A N 1
ATOM 613 C CA . THR A 1 82 ? -5.472 -9.235 22.669 1.00 85.25 82 THR A CA 1
ATOM 614 C C . THR A 1 82 ? -5.773 -10.520 21.893 1.00 85.25 82 THR A C 1
ATOM 616 O O . THR A 1 82 ? -5.054 -11.501 22.046 1.00 85.25 82 THR A O 1
ATOM 619 N N . HIS A 1 83 ? -6.807 -10.515 21.045 1.00 89.38 83 HIS A N 1
ATOM 620 C CA . HIS A 1 83 ? -7.180 -11.622 20.166 1.00 89.38 83 HIS A CA 1
ATOM 621 C C . HIS A 1 83 ? -7.385 -11.088 18.742 1.00 89.38 83 HIS A C 1
ATOM 623 O O . HIS A 1 83 ? -8.529 -10.861 18.332 1.00 89.38 83 HIS A O 1
ATOM 629 N N . PRO A 1 84 ? -6.293 -10.851 17.993 1.00 89.69 84 PRO A N 1
ATOM 630 C CA . PRO A 1 84 ? -6.354 -10.226 16.681 1.00 89.69 84 PRO A CA 1
ATOM 631 C C . PRO A 1 84 ? -7.199 -11.049 15.707 1.00 89.69 84 PRO A C 1
ATOM 633 O O . PRO A 1 84 ? -7.040 -12.266 15.599 1.00 89.69 84 PRO A O 1
ATOM 636 N N . ARG A 1 85 ? -8.103 -10.382 14.990 1.00 91.88 85 ARG A N 1
ATOM 637 C CA . ARG A 1 85 ? -8.908 -10.985 13.926 1.00 91.88 85 ARG A CA 1
ATOM 638 C C . ARG A 1 85 ? -8.953 -10.059 12.726 1.00 91.88 85 ARG A C 1
ATOM 640 O O . ARG A 1 85 ? -9.038 -8.844 12.889 1.00 91.88 85 ARG A O 1
ATOM 647 N N . THR A 1 86 ? -8.938 -10.641 11.535 1.00 92.94 86 THR A N 1
ATOM 648 C CA . THR A 1 86 ? -9.192 -9.909 10.296 1.00 92.94 86 THR A CA 1
ATOM 649 C C . THR A 1 86 ? -10.672 -9.551 10.224 1.00 92.94 86 THR A C 1
ATOM 651 O O . THR A 1 86 ? -11.537 -10.413 10.379 1.00 92.94 86 THR A O 1
ATOM 654 N N . THR A 1 87 ? -10.959 -8.274 10.012 1.00 91.62 87 THR A N 1
ATOM 655 C CA . THR A 1 87 ? -12.306 -7.735 9.856 1.00 91.62 87 THR A CA 1
ATOM 656 C C . THR A 1 87 ? -12.393 -6.908 8.582 1.00 91.62 87 THR A C 1
ATOM 658 O O . THR A 1 87 ? -11.384 -6.396 8.098 1.00 91.62 87 THR A O 1
ATOM 661 N N . ARG A 1 88 ? -13.608 -6.776 8.050 1.00 93.12 88 ARG A N 1
ATOM 662 C CA . ARG A 1 88 ? -13.926 -5.889 6.931 1.00 93.12 88 ARG A CA 1
ATOM 663 C C . ARG A 1 88 ? -14.848 -4.790 7.425 1.00 93.12 88 ARG A C 1
ATOM 665 O O . ARG A 1 88 ? -15.887 -5.087 8.011 1.00 93.12 88 ARG A O 1
ATOM 672 N N . VAL A 1 89 ? -14.462 -3.544 7.197 1.00 91.56 89 VAL A N 1
ATOM 673 C CA . VAL A 1 89 ? -15.159 -2.355 7.685 1.00 91.56 89 VAL A CA 1
ATOM 674 C C . VAL A 1 89 ? -15.483 -1.464 6.500 1.00 91.56 89 VAL A C 1
ATOM 676 O O . VAL A 1 89 ? -14.588 -1.088 5.747 1.00 91.56 89 VAL A O 1
ATOM 679 N N . LEU A 1 90 ? -16.766 -1.145 6.333 1.00 93.62 90 LEU A N 1
ATOM 680 C CA . LEU A 1 90 ? -17.193 -0.096 5.417 1.00 93.62 90 LEU A CA 1
ATOM 681 C C . LEU A 1 90 ? -16.966 1.242 6.114 1.00 93.62 90 LEU A C 1
ATOM 683 O O . LEU A 1 90 ? -17.606 1.518 7.126 1.00 93.62 90 LEU A O 1
ATOM 687 N N . VAL A 1 91 ? -16.036 2.034 5.602 1.00 93.25 91 VAL A N 1
ATOM 688 C CA . VAL A 1 91 ? -15.576 3.257 6.255 1.00 93.25 91 VAL A CA 1
ATOM 689 C C . VAL A 1 91 ? -16.617 4.366 6.079 1.00 93.25 91 VAL A C 1
ATOM 691 O O . VAL A 1 91 ? -16.960 4.705 4.954 1.00 93.25 91 VAL A O 1
ATOM 694 N N . ASP A 1 92 ? -17.129 4.963 7.158 1.00 93.12 92 ASP A N 1
ATOM 695 C CA . ASP A 1 92 ? -18.089 6.083 7.073 1.00 93.12 92 ASP A CA 1
ATOM 696 C C . ASP A 1 92 ? -17.411 7.460 7.020 1.00 93.12 92 ASP A C 1
ATOM 698 O O . ASP A 1 92 ? -18.029 8.443 6.612 1.00 93.12 92 ASP A O 1
ATOM 702 N N . ARG A 1 93 ? -16.149 7.552 7.451 1.00 89.19 93 ARG A N 1
ATOM 703 C CA . ARG A 1 93 ? -15.366 8.795 7.500 1.00 89.19 93 ARG A CA 1
ATOM 704 C C . ARG A 1 93 ? -13.871 8.518 7.396 1.00 89.19 93 ARG A C 1
ATOM 706 O O . ARG A 1 93 ? -13.431 7.425 7.730 1.00 89.19 93 ARG A O 1
ATOM 713 N N . THR A 1 94 ? -13.091 9.528 7.016 1.00 88.44 94 THR A N 1
ATOM 714 C CA . THR A 1 94 ? -11.630 9.421 6.909 1.00 88.44 94 THR A CA 1
ATOM 715 C C . THR A 1 94 ? -11.030 8.832 8.190 1.00 88.44 94 THR A C 1
ATOM 717 O O . THR A 1 94 ? -11.281 9.385 9.268 1.00 88.44 94 THR A O 1
ATOM 720 N N . PRO A 1 95 ? -10.264 7.729 8.105 1.00 90.31 95 PRO A N 1
ATOM 721 C CA . PRO A 1 95 ? -9.658 7.134 9.284 1.00 90.31 95 PRO A CA 1
ATOM 722 C C . PRO A 1 95 ? -8.641 8.069 9.938 1.00 90.31 95 PRO A C 1
ATOM 724 O O . PRO A 1 95 ? -8.041 8.925 9.287 1.00 90.31 95 PRO A O 1
ATOM 727 N N . TRP A 1 96 ? -8.416 7.883 11.235 1.00 90.12 96 TRP A N 1
ATOM 728 C CA . TRP A 1 96 ? -7.427 8.652 11.988 1.00 90.12 96 TRP A CA 1
ATOM 729 C C . TRP A 1 96 ? -6.516 7.734 12.793 1.00 90.12 96 TRP A C 1
ATOM 731 O O . TRP A 1 96 ? -6.856 6.590 13.099 1.00 90.12 96 TRP A O 1
ATOM 741 N N . SER A 1 97 ? -5.334 8.238 13.139 1.00 89.81 97 SER A N 1
ATOM 742 C CA . SER A 1 97 ? -4.388 7.498 13.972 1.00 89.81 97 SER A CA 1
ATOM 743 C C . SER A 1 97 ? -4.950 7.312 15.384 1.00 89.81 97 SER A C 1
ATOM 745 O O . SER A 1 97 ? -5.396 8.274 16.012 1.00 89.81 97 SER A O 1
ATOM 747 N N . GLY A 1 98 ? -4.946 6.069 15.875 1.00 84.25 98 GLY A N 1
ATOM 748 C CA . GLY A 1 98 ? -5.299 5.745 17.258 1.00 84.25 98 GLY A CA 1
ATOM 749 C C . GLY A 1 98 ? -4.081 5.776 18.179 1.00 84.25 98 GLY A C 1
ATOM 750 O O . GLY A 1 98 ? -4.122 6.364 19.256 1.00 84.25 98 GLY A O 1
ATOM 751 N N . ASN A 1 99 ? -2.988 5.147 17.744 1.00 84.31 99 ASN A N 1
ATOM 752 C CA . ASN A 1 99 ? -1.661 5.196 18.362 1.00 84.31 99 ASN A CA 1
ATOM 753 C C . ASN A 1 99 ? -0.589 4.919 17.287 1.00 84.31 99 ASN A C 1
ATOM 755 O O . ASN A 1 99 ? -0.922 4.710 16.124 1.00 84.31 99 ASN A O 1
ATOM 759 N N . GLU A 1 100 ? 0.691 4.852 17.664 1.00 81.62 100 GLU A N 1
ATOM 760 C CA . GLU A 1 100 ? 1.812 4.647 16.722 1.00 81.62 100 GLU A CA 1
ATOM 761 C C . GLU A 1 100 ? 1.685 3.405 15.822 1.00 81.62 100 GLU A C 1
ATOM 763 O O . GLU A 1 100 ? 2.285 3.356 14.752 1.00 81.62 100 GLU A O 1
ATOM 768 N N . ARG A 1 101 ? 0.912 2.394 16.236 1.00 85.88 101 ARG A N 1
ATOM 769 C CA . ARG A 1 101 ? 0.761 1.120 15.516 1.00 85.88 101 ARG A CA 1
ATOM 770 C C . ARG A 1 101 ? -0.675 0.834 15.084 1.00 85.88 101 ARG A C 1
ATOM 772 O O . ARG A 1 101 ? -0.935 -0.250 14.563 1.00 85.88 101 ARG A O 1
ATOM 779 N N . SER A 1 102 ? -1.611 1.754 15.317 1.00 89.19 102 SER A N 1
ATOM 780 C CA . SER A 1 102 ? -3.025 1.518 15.034 1.00 89.19 102 SER A CA 1
ATOM 781 C C . SER A 1 102 ? -3.723 2.691 14.373 1.00 89.19 102 SER A C 1
ATOM 783 O O . SER A 1 102 ? -3.480 3.863 14.659 1.00 89.19 102 SER A O 1
ATOM 785 N N . THR A 1 103 ? -4.657 2.326 13.511 1.00 91.56 103 THR A N 1
ATOM 786 C CA . THR A 1 103 ? -5.582 3.215 12.826 1.00 91.56 103 THR A CA 1
ATOM 787 C C . THR A 1 103 ? -6.981 2.932 13.340 1.00 91.56 103 THR A C 1
ATOM 789 O O . THR A 1 103 ? -7.345 1.781 13.577 1.00 91.56 103 THR A O 1
ATOM 792 N N . VAL A 1 104 ? -7.774 3.977 13.529 1.00 93.44 104 VAL A N 1
ATOM 793 C CA . VAL A 1 104 ? -9.175 3.860 13.915 1.00 93.44 104 VAL A CA 1
ATOM 794 C C . VAL A 1 104 ? -10.032 3.962 12.662 1.00 93.44 104 VAL A C 1
ATOM 796 O O . VAL A 1 104 ? -10.026 4.984 11.977 1.00 93.44 104 VAL A O 1
ATOM 799 N N . LEU A 1 105 ? -10.767 2.889 12.378 1.00 93.50 105 LEU A N 1
ATOM 800 C CA . LEU A 1 105 ? -11.812 2.846 11.361 1.00 93.50 105 LEU A CA 1
ATOM 801 C C . LEU A 1 105 ? -13.164 3.089 12.030 1.00 93.50 105 LEU A C 1
ATOM 803 O O . LEU A 1 105 ? -13.383 2.679 13.170 1.00 93.50 105 LEU A O 1
ATOM 807 N N . SER A 1 106 ? -14.082 3.724 11.315 1.00 93.62 106 SER A N 1
ATOM 808 C CA . SER A 1 106 ? -15.447 3.971 11.772 1.00 93.62 106 SER A CA 1
ATOM 809 C C . SER A 1 106 ? -16.420 3.467 10.711 1.00 93.62 106 SER A C 1
ATOM 811 O O . SER A 1 106 ? -16.159 3.629 9.521 1.00 93.62 106 SER A O 1
ATOM 813 N N . ASP A 1 107 ? -17.502 2.817 11.141 1.00 91.38 107 ASP A N 1
ATOM 814 C CA . ASP A 1 107 ? -18.558 2.267 10.272 1.00 91.38 107 ASP A CA 1
ATOM 815 C C . ASP A 1 107 ? -19.891 3.027 10.403 1.00 91.38 107 ASP A C 1
ATOM 817 O O . ASP A 1 107 ? -20.945 2.575 9.949 1.00 91.38 107 ASP A O 1
ATOM 821 N N . GLY A 1 108 ? -19.864 4.171 11.091 1.00 89.06 108 GLY A N 1
ATOM 822 C CA . GLY A 1 108 ? -21.035 4.991 11.400 1.00 89.06 108 GLY A CA 1
ATOM 823 C C . GLY A 1 108 ? -21.885 4.474 12.566 1.00 89.06 108 GLY A C 1
ATOM 824 O O . GLY A 1 108 ? -22.743 5.207 13.058 1.00 89.06 108 GLY A O 1
ATOM 825 N N . ARG A 1 109 ? -21.645 3.249 13.052 1.00 90.62 109 ARG A N 1
ATOM 826 C CA . ARG A 1 109 ? -22.281 2.673 14.252 1.00 90.62 109 ARG A CA 1
ATOM 827 C C . ARG A 1 109 ? -21.325 2.621 15.438 1.00 90.62 109 ARG A C 1
ATOM 829 O O . ARG A 1 109 ? -21.765 2.690 16.583 1.00 90.62 109 ARG A O 1
ATOM 836 N N . GLY A 1 110 ? -20.032 2.516 15.168 1.00 91.31 110 GLY A N 1
ATOM 837 C CA . GLY A 1 110 ? -18.971 2.495 16.154 1.00 91.31 110 GLY A CA 1
ATOM 838 C C . GLY A 1 110 ? -17.599 2.682 15.518 1.00 91.31 110 GLY A C 1
ATOM 839 O O . GLY A 1 110 ? -17.462 2.947 14.324 1.00 91.31 110 GLY A O 1
ATOM 840 N N . VAL A 1 111 ? -16.574 2.554 16.356 1.00 93.56 111 VAL A N 1
ATOM 841 C CA . VAL A 1 111 ? -15.172 2.670 15.954 1.00 93.56 111 VAL A CA 1
ATOM 842 C C . VAL A 1 111 ? -14.417 1.392 16.293 1.00 93.56 111 VAL A C 1
ATOM 844 O O . VAL A 1 111 ? -14.677 0.757 17.316 1.00 93.56 111 VAL A O 1
ATOM 847 N N . ILE A 1 112 ? -13.471 1.019 15.438 1.00 93.38 112 ILE A N 1
ATOM 848 C CA . ILE A 1 112 ? -12.638 -0.174 15.580 1.00 93.38 112 ILE A CA 1
ATOM 849 C C . ILE A 1 112 ? -11.182 0.238 15.384 1.00 93.38 112 ILE A C 1
ATOM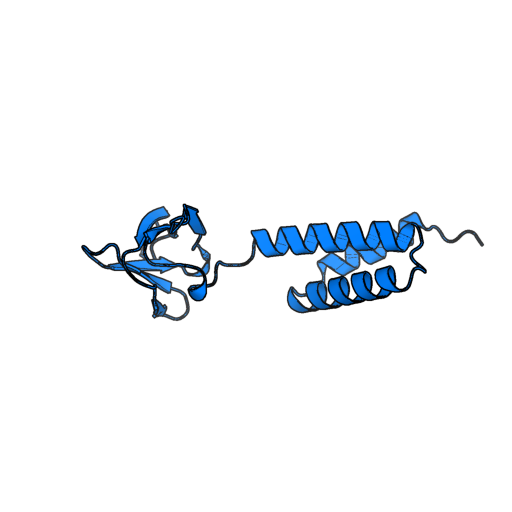 851 O O . ILE A 1 112 ? -10.817 0.792 14.350 1.00 93.38 112 ILE A O 1
ATOM 855 N N . ALA A 1 113 ? -10.338 -0.065 16.370 1.00 93.12 113 ALA A N 1
ATOM 856 C CA . ALA A 1 113 ? -8.895 0.075 16.232 1.00 93.12 113 ALA A CA 1
ATOM 857 C C . ALA A 1 113 ? -8.318 -1.147 15.503 1.00 93.12 113 ALA A C 1
ATOM 859 O O . ALA A 1 113 ? -8.535 -2.294 15.911 1.00 93.12 113 ALA A O 1
ATOM 860 N N . VAL A 1 114 ? -7.564 -0.903 14.436 1.00 92.75 114 VAL A N 1
ATOM 861 C CA . VAL A 1 114 ? -6.902 -1.919 13.611 1.00 92.75 114 VAL A CA 1
ATOM 862 C C . VAL A 1 114 ? -5.412 -1.624 13.501 1.00 92.75 114 VAL A C 1
ATOM 864 O O . VAL A 1 114 ? -4.992 -0.481 13.651 1.00 92.75 114 VAL A O 1
ATOM 867 N N . LEU A 1 115 ? -4.599 -2.649 13.269 1.00 90.38 115 LEU A N 1
ATOM 868 C CA . LEU A 1 115 ? -3.160 -2.496 13.084 1.00 90.38 115 LEU A CA 1
ATOM 869 C C . LEU A 1 115 ? -2.873 -1.823 11.736 1.00 90.38 115 LEU A C 1
ATOM 871 O O . LEU A 1 115 ? -3.336 -2.299 10.696 1.00 90.38 115 LEU A O 1
ATOM 875 N N . THR A 1 116 ? -2.125 -0.719 11.762 1.00 88.00 116 THR A N 1
ATOM 876 C CA . THR A 1 116 ? -1.893 0.140 10.585 1.00 88.00 116 THR A CA 1
ATOM 877 C C . THR A 1 116 ? -1.182 -0.603 9.451 1.00 88.00 116 THR A C 1
ATOM 879 O O . THR A 1 116 ? -1.518 -0.424 8.288 1.00 88.00 116 THR A O 1
ATOM 882 N N . ASP A 1 117 ? -0.252 -1.496 9.784 1.00 85.12 117 ASP A N 1
ATOM 883 C CA . ASP A 1 117 ? 0.494 -2.341 8.841 1.00 85.12 117 ASP A CA 1
ATOM 884 C C . ASP A 1 117 ? -0.365 -3.422 8.159 1.00 85.12 117 ASP A C 1
ATOM 886 O O . ASP A 1 117 ? 0.074 -4.047 7.195 1.00 85.12 117 ASP A O 1
ATOM 890 N N . THR A 1 118 ? -1.598 -3.634 8.628 1.00 87.25 118 THR A N 1
ATOM 891 C CA . THR A 1 118 ? -2.524 -4.633 8.071 1.00 87.25 118 THR A CA 1
ATOM 892 C C . THR A 1 118 ? -3.644 -4.036 7.224 1.00 87.25 118 THR A C 1
ATOM 894 O O . THR A 1 118 ? -4.476 -4.791 6.722 1.00 87.25 118 THR A O 1
ATOM 897 N N . LEU A 1 119 ? -3.683 -2.710 7.068 1.00 87.81 119 LEU A N 1
ATOM 898 C CA . LEU A 1 119 ? -4.707 -2.024 6.283 1.00 87.81 119 LEU A CA 1
ATOM 899 C C . LEU A 1 119 ? -4.620 -2.417 4.807 1.00 87.81 119 LEU A C 1
ATOM 901 O O . LEU A 1 119 ? -3.573 -2.288 4.173 1.00 87.81 119 LEU A O 1
ATOM 905 N N . ARG A 1 120 ? -5.746 -2.866 4.250 1.00 85.56 120 ARG A N 1
ATOM 906 C CA . ARG A 1 120 ? -5.908 -3.153 2.823 1.00 85.56 120 ARG A CA 1
ATOM 907 C C . ARG A 1 120 ? -7.272 -2.677 2.349 1.00 85.56 120 ARG A C 1
ATOM 909 O O . ARG A 1 120 ? -8.286 -3.019 2.948 1.00 85.56 120 ARG A O 1
ATOM 916 N N . VAL A 1 121 ? -7.326 -1.931 1.250 1.00 86.88 121 VAL A N 1
AT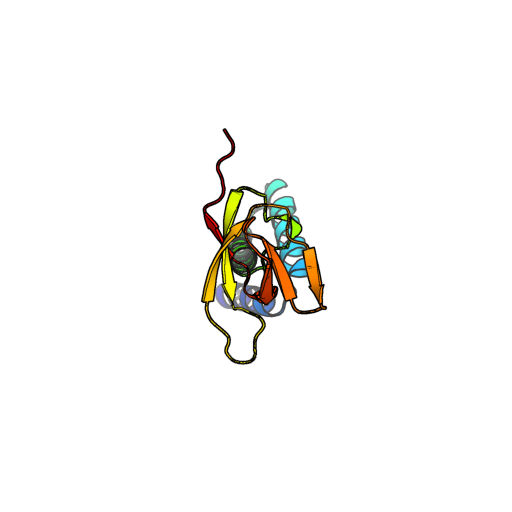OM 917 C CA . VAL A 1 121 ? -8.605 -1.589 0.613 1.00 86.88 121 VAL A CA 1
ATOM 918 C C . VAL A 1 121 ? -9.094 -2.812 -0.166 1.00 86.88 121 VAL A C 1
ATOM 920 O O . VAL A 1 121 ? -8.454 -3.251 -1.118 1.00 86.88 121 VAL A O 1
ATOM 923 N N . ALA A 1 122 ? -10.205 -3.399 0.274 1.00 84.56 122 ALA A N 1
ATOM 924 C CA . ALA A 1 122 ? -10.829 -4.565 -0.350 1.00 84.56 122 ALA A CA 1
ATOM 925 C C . ALA A 1 122 ? -11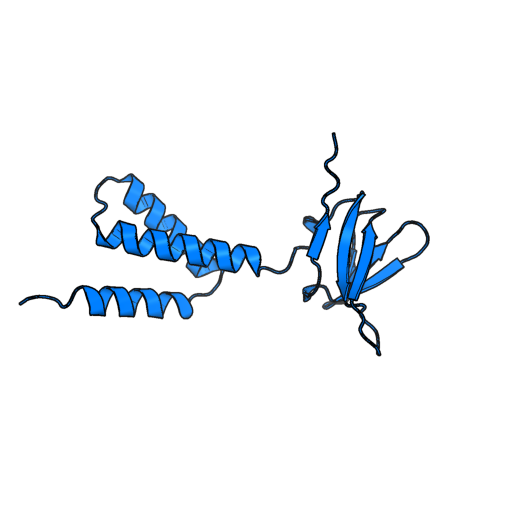.771 -4.171 -1.498 1.00 84.56 122 ALA A C 1
ATOM 927 O O . ALA A 1 122 ? -11.932 -4.926 -2.453 1.00 84.56 122 ALA A O 1
ATOM 928 N N . SER A 1 123 ? -12.394 -2.995 -1.406 1.00 84.00 123 SER A N 1
ATOM 929 C CA . SER A 1 123 ? -13.141 -2.367 -2.494 1.00 84.00 123 SER A CA 1
ATOM 930 C C . SER A 1 123 ? -13.044 -0.863 -2.336 1.00 84.00 123 SER A C 1
ATOM 932 O O . SER A 1 123 ? -13.316 -0.347 -1.253 1.00 84.00 123 SER A O 1
ATOM 934 N N . THR A 1 124 ? -12.705 -0.165 -3.412 1.00 77.06 124 THR A N 1
ATOM 935 C CA . THR A 1 124 ? -12.841 1.287 -3.455 1.00 77.06 124 THR A CA 1
ATOM 936 C C . THR A 1 124 ? -14.294 1.630 -3.747 1.00 77.06 124 THR A C 1
ATOM 938 O O . THR A 1 124 ? -14.939 1.004 -4.598 1.00 77.06 124 THR A O 1
ATOM 941 N N . SER A 1 125 ? -14.835 2.617 -3.042 1.00 71.06 125 SER A N 1
ATOM 942 C CA . SER A 1 125 ? -16.049 3.273 -3.501 1.00 71.06 125 SER A CA 1
ATOM 943 C C . SER A 1 125 ? -15.680 3.998 -4.786 1.00 71.06 125 SER A C 1
ATOM 945 O O . SER A 1 125 ? -15.023 5.037 -4.765 1.00 71.06 125 SER A O 1
ATOM 947 N N . THR A 1 126 ? -16.076 3.435 -5.927 1.00 48.94 126 THR A N 1
ATOM 948 C CA . THR A 1 126 ? -16.072 4.175 -7.187 1.00 48.94 126 THR A CA 1
ATOM 949 C C . THR A 1 126 ? -17.114 5.279 -7.034 1.00 48.94 126 THR A C 1
ATOM 951 O O . THR A 1 126 ? -18.297 5.067 -7.292 1.00 48.94 126 THR A O 1
ATOM 954 N N . ALA A 1 127 ? -16.689 6.424 -6.501 1.00 45.03 127 ALA A N 1
ATOM 955 C CA . ALA A 1 127 ? -17.486 7.634 -6.492 1.00 45.03 127 ALA A CA 1
ATOM 956 C C . ALA A 1 127 ? -17.683 8.039 -7.956 1.00 45.03 127 ALA A C 1
ATOM 958 O O . ALA A 1 127 ? -16.740 8.442 -8.636 1.00 45.03 127 ALA A O 1
ATOM 959 N N . ASN A 1 128 ? -18.900 7.805 -8.435 1.00 36.50 128 ASN A N 1
ATOM 960 C CA . ASN A 1 128 ? -19.432 8.353 -9.673 1.00 36.50 128 ASN A CA 1
ATOM 961 C C . ASN A 1 128 ? -19.812 9.820 -9.445 1.00 36.50 128 ASN A C 1
ATOM 963 O O . ASN A 1 128 ? -20.331 10.104 -8.339 1.00 36.50 128 ASN A O 1
#

Organism: NCBI:txid509200

Foldseek 3Di:
DDDPLVVVLVVLLVVLVVDDLVRLVVVLVVLVVVVVVVPQDPSSVVSNVSSVVVNVVCVVQPQPDLVNDAQQFWKWFWFPDPDTDIDTARARGRWDDPDPQWIWGDRPVDITIGGSSGIDGPGDPPPD